Protein AF-A0A962ZHN5-F1 (afdb_monomer)

Mean predicted aligned error: 8.1 Å

Secondary structure (DSSP, 8-state):
---------TTS--HHHHHHHHHHHHHHHHHHHHTT-HHHHHHHHHHHHHHHHHHHT-

Radius of gyration: 12.5 Å; Cα contacts (8 Å, |Δi|>4): 30; chains: 1; bounding box: 22×29×32 Å

Structure (mmCIF, N/CA/C/O backbone):
data_AF-A0A962ZHN5-F1
#
_entry.id   AF-A0A962ZHN5-F1
#
loop_
_atom_site.group_PDB
_atom_site.id
_atom_site.type_symbol
_atom_site.label_atom_id
_atom_site.label_alt_id
_atom_site.label_comp_id
_atom_site.label_asym_id
_atom_site.label_entity_id
_atom_site.label_seq_id
_atom_site.pdbx_PDB_ins_code
_atom_site.Cartn_x
_atom_site.Cartn_y
_atom_site.Cartn_z
_atom_site.occupancy
_atom_site.B_iso_or_equiv
_atom_site.auth_seq_id
_atom_site.auth_comp_id
_atom_site.auth_asym_id
_atom_site.auth_atom_id
_atom_site.pdbx_PDB_model_num
ATOM 1 N N . ARG A 1 1 ? -7.589 20.971 -7.873 1.00 41.38 1 ARG A N 1
ATOM 2 C CA . ARG A 1 1 ? -8.057 20.335 -9.129 1.00 41.38 1 ARG A CA 1
ATOM 3 C C . ARG A 1 1 ? -8.197 18.848 -8.849 1.00 41.38 1 ARG A C 1
ATOM 5 O O . ARG A 1 1 ? -7.206 18.242 -8.475 1.00 41.38 1 ARG A O 1
ATOM 12 N N . LYS A 1 2 ? -9.422 18.315 -8.924 1.00 43.00 2 LYS A N 1
ATOM 13 C CA . LYS A 1 2 ? -9.711 16.879 -8.815 1.00 43.00 2 LYS A CA 1
ATOM 14 C C . LYS A 1 2 ? -9.047 16.180 -10.002 1.00 43.00 2 LYS A C 1
ATOM 16 O O . LYS A 1 2 ? -9.313 16.567 -11.138 1.00 43.00 2 LYS A O 1
ATOM 21 N N . VAL A 1 3 ? -8.135 15.250 -9.740 1.00 44.84 3 VAL A N 1
ATOM 22 C CA . VAL A 1 3 ? -7.499 14.460 -10.796 1.00 44.84 3 VAL A CA 1
ATOM 23 C C . VAL A 1 3 ? -8.478 13.352 -11.137 1.00 44.84 3 VAL A C 1
ATOM 25 O O . VAL A 1 3 ? -8.761 12.494 -10.308 1.00 44.84 3 VAL A O 1
ATOM 28 N N . ALA A 1 4 ? -9.067 13.490 -12.320 1.00 44.44 4 ALA A N 1
ATOM 29 C CA . ALA A 1 4 ? -9.982 12.538 -12.908 1.00 44.44 4 ALA A CA 1
ATOM 30 C C . ALA A 1 4 ? -9.318 11.165 -13.002 1.00 44.44 4 ALA A C 1
ATOM 32 O O . ALA A 1 4 ? -8.168 11.045 -13.434 1.00 44.44 4 ALA A O 1
ATOM 33 N N . GLU A 1 5 ? -10.092 10.174 -12.586 1.00 49.72 5 GLU A N 1
ATOM 34 C CA . GLU A 1 5 ? -9.945 8.759 -12.874 1.00 49.72 5 GLU A CA 1
ATOM 35 C C . GLU A 1 5 ? -9.488 8.579 -14.326 1.00 49.72 5 GLU A C 1
ATOM 37 O O . GLU A 1 5 ? -10.228 8.831 -15.277 1.00 49.72 5 GLU A O 1
ATOM 42 N N . ARG A 1 6 ? -8.228 8.192 -14.504 1.00 51.62 6 ARG A N 1
ATOM 43 C CA . ARG A 1 6 ? -7.827 7.438 -15.682 1.00 51.62 6 ARG A CA 1
ATOM 44 C C . ARG A 1 6 ? -7.707 6.018 -15.185 1.00 51.62 6 ARG A C 1
ATOM 46 O O . ARG A 1 6 ? -6.926 5.766 -14.274 1.00 51.62 6 ARG A O 1
ATOM 53 N N . GLU A 1 7 ? -8.536 5.138 -15.722 1.00 50.72 7 GLU A N 1
ATOM 54 C CA . GLU A 1 7 ? -8.323 3.700 -15.642 1.00 50.72 7 GLU A CA 1
ATOM 55 C C . GLU A 1 7 ? -6.905 3.440 -16.163 1.00 50.72 7 GLU A C 1
ATOM 57 O O . GLU A 1 7 ? -6.632 3.563 -17.358 1.00 50.72 7 GLU A O 1
ATOM 62 N N . THR A 1 8 ? -5.956 3.260 -15.243 1.00 52.09 8 THR A N 1
ATOM 63 C CA . THR A 1 8 ? -4.540 3.189 -15.585 1.00 52.09 8 THR A CA 1
ATOM 64 C C . THR A 1 8 ? -4.274 1.812 -16.161 1.00 52.09 8 THR A C 1
ATOM 66 O O . THR A 1 8 ? -4.208 0.819 -15.442 1.00 52.09 8 THR A O 1
ATOM 69 N N . ASP A 1 9 ? -4.146 1.752 -17.479 1.00 49.91 9 ASP A N 1
ATOM 70 C CA . ASP A 1 9 ? -3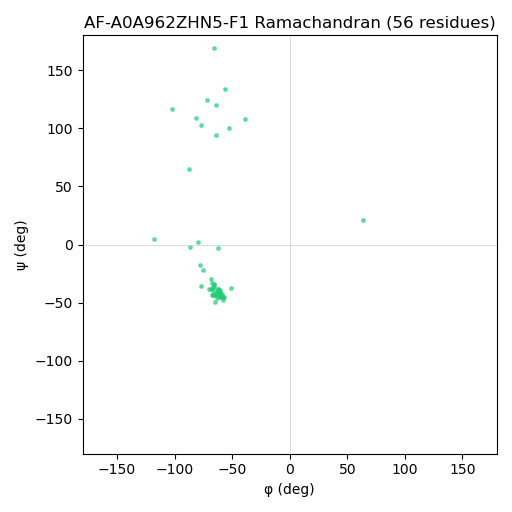.650 0.583 -18.184 1.00 49.91 9 ASP A CA 1
ATOM 71 C C . ASP A 1 9 ? -2.189 0.339 -17.760 1.00 49.91 9 ASP A C 1
ATOM 73 O O . ASP A 1 9 ? -1.244 0.951 -18.263 1.00 49.91 9 ASP A O 1
ATOM 77 N N . TYR A 1 10 ? -2.010 -0.526 -16.756 1.00 54.12 10 TYR A N 1
ATOM 78 C CA . TYR A 1 10 ? -0.719 -0.850 -16.134 1.00 54.12 10 TYR A CA 1
ATOM 79 C C . TYR A 1 10 ? 0.289 -1.500 -17.101 1.00 54.12 10 TYR A C 1
ATOM 81 O O . TYR A 1 10 ? 1.420 -1.781 -16.712 1.00 54.12 10 TYR A O 1
ATOM 89 N N . SER A 1 11 ? -0.116 -1.751 -18.347 1.00 55.28 11 SER A N 1
ATOM 90 C CA . SER A 1 11 ? 0.671 -2.386 -19.406 1.00 55.28 11 SER A CA 1
ATOM 91 C C . SER A 1 11 ? 1.729 -1.455 -20.019 1.00 55.28 11 SER A C 1
ATOM 93 O O . SER A 1 11 ? 2.697 -1.938 -20.598 1.00 55.28 11 SER A O 1
ATOM 95 N N . HIS A 1 12 ? 1.554 -0.132 -19.897 1.00 55.28 12 HIS A N 1
ATOM 96 C CA . HIS A 1 12 ? 2.399 0.888 -20.542 1.00 55.28 12 HIS A CA 1
ATOM 97 C C . HIS A 1 12 ? 3.144 1.809 -19.561 1.00 55.28 12 HIS A C 1
ATOM 99 O O . HIS A 1 12 ? 3.799 2.761 -19.988 1.00 55.28 12 HIS A O 1
ATOM 105 N N . LEU A 1 13 ? 3.041 1.555 -18.256 1.00 57.81 13 LEU A N 1
ATOM 106 C CA . LEU A 1 13 ? 3.676 2.381 -17.234 1.00 57.81 13 LEU A CA 1
ATOM 107 C C . LEU A 1 13 ? 5.191 2.165 -17.244 1.00 57.81 13 LEU A C 1
ATOM 109 O O . LEU A 1 13 ? 5.672 1.040 -17.103 1.00 57.81 13 LEU A O 1
ATOM 113 N N . GLY A 1 14 ? 5.946 3.253 -17.398 1.00 66.81 14 GLY A N 1
ATOM 114 C CA . GLY A 1 14 ? 7.394 3.208 -17.232 1.00 66.81 14 GLY A CA 1
ATOM 115 C C . GLY A 1 14 ? 7.774 2.896 -15.776 1.00 66.81 14 GLY A C 1
ATOM 116 O O . GLY A 1 14 ? 6.931 2.984 -14.878 1.00 66.81 14 GLY A O 1
ATOM 117 N N . PRO A 1 15 ? 9.056 2.605 -15.492 1.00 71.50 15 PRO A N 1
ATOM 118 C CA . PRO A 1 15 ? 9.526 2.324 -14.132 1.00 71.50 15 PRO A CA 1
ATOM 119 C C . PRO A 1 15 ? 9.105 3.399 -13.107 1.00 71.50 15 PRO A C 1
ATOM 121 O O . PRO A 1 15 ? 8.728 3.083 -11.980 1.00 71.50 15 PRO A O 1
ATOM 124 N N . GLY A 1 16 ? 9.097 4.675 -13.506 1.00 74.75 16 GLY A N 1
ATOM 125 C CA . GLY A 1 16 ? 8.663 5.779 -12.642 1.00 74.75 16 GLY A CA 1
ATOM 126 C C . GLY A 1 16 ? 7.178 5.739 -12.268 1.00 74.75 16 GLY A C 1
ATOM 127 O O . GLY A 1 16 ? 6.822 6.049 -11.133 1.00 74.75 16 GLY A O 1
ATOM 128 N N . ASP A 1 17 ? 6.316 5.308 -13.185 1.00 80.19 17 ASP A N 1
ATOM 129 C CA . ASP A 1 17 ? 4.873 5.252 -12.956 1.00 80.19 17 ASP A CA 1
ATOM 130 C C . ASP A 1 17 ? 4.482 4.046 -12.087 1.00 80.19 17 ASP A C 1
ATOM 132 O O . ASP A 1 17 ? 3.618 4.157 -11.217 1.00 80.19 17 ASP A O 1
ATOM 136 N N . LEU A 1 18 ? 5.171 2.909 -12.255 1.00 82.75 18 LEU A N 1
ATOM 137 C CA . LEU A 1 18 ? 5.029 1.749 -11.366 1.00 82.75 18 LEU A CA 1
ATOM 138 C C . LEU A 1 18 ? 5.437 2.092 -9.929 1.00 82.75 18 LEU A C 1
ATOM 140 O O . LEU A 1 18 ? 4.731 1.731 -8.987 1.00 82.75 18 LEU A O 1
ATOM 144 N N . ALA A 1 19 ? 6.541 2.823 -9.754 1.00 86.12 19 ALA A N 1
ATOM 145 C CA . ALA A 1 19 ? 6.974 3.286 -8.439 1.00 86.12 19 ALA A CA 1
ATOM 146 C C . ALA A 1 19 ? 5.944 4.230 -7.793 1.00 86.12 19 ALA A C 1
ATOM 148 O O . ALA A 1 19 ? 5.677 4.121 -6.595 1.00 86.12 19 ALA A O 1
ATOM 149 N N . HIS A 1 20 ? 5.329 5.120 -8.581 1.00 87.56 20 HIS A N 1
ATOM 150 C CA . HIS A 1 20 ? 4.287 6.021 -8.091 1.00 87.56 20 HIS A CA 1
ATOM 151 C C . HIS A 1 20 ? 3.033 5.268 -7.629 1.00 87.56 20 HIS A C 1
ATOM 153 O O . HIS A 1 20 ? 2.487 5.569 -6.566 1.00 87.56 20 HIS A O 1
ATOM 159 N N . GLU A 1 21 ? 2.588 4.268 -8.392 1.00 88.31 21 GLU A N 1
ATOM 160 C CA . GLU A 1 21 ? 1.413 3.485 -8.010 1.00 88.31 21 GLU A CA 1
ATOM 161 C C . GLU A 1 21 ? 1.678 2.622 -6.767 1.00 88.31 21 GLU A C 1
ATOM 163 O O . GLU A 1 21 ? 0.818 2.530 -5.891 1.00 88.31 21 GLU A O 1
ATOM 168 N N . ILE A 1 22 ? 2.881 2.048 -6.636 1.00 90.94 22 ILE A N 1
ATOM 169 C CA . ILE A 1 22 ? 3.288 1.316 -5.427 1.00 90.94 22 ILE A CA 1
ATOM 170 C C . ILE A 1 22 ? 3.200 2.220 -4.188 1.00 90.94 22 ILE A C 1
ATOM 172 O O . ILE A 1 22 ? 2.583 1.824 -3.202 1.00 90.94 22 ILE A O 1
ATOM 176 N N . ASP A 1 23 ? 3.741 3.442 -4.245 1.00 92.81 23 ASP A N 1
ATOM 177 C CA . ASP A 1 23 ? 3.678 4.406 -3.130 1.00 92.81 23 ASP A CA 1
ATOM 178 C C . ASP A 1 23 ? 2.229 4.793 -2.780 1.00 92.81 23 ASP A C 1
ATOM 180 O O . ASP A 1 23 ? 1.849 4.887 -1.608 1.00 92.81 23 ASP A O 1
ATOM 184 N N . LYS A 1 24 ? 1.374 4.969 -3.793 1.00 94.44 24 LYS A N 1
ATOM 185 C CA . LYS A 1 24 ? -0.052 5.254 -3.593 1.00 94.44 24 LYS A CA 1
ATOM 186 C C . LYS A 1 24 ? -0.772 4.100 -2.888 1.00 94.44 24 LYS A C 1
ATOM 188 O O . LYS A 1 24 ? -1.532 4.349 -1.950 1.00 94.44 24 LYS A O 1
ATOM 193 N N . LEU A 1 25 ? -0.536 2.859 -3.312 1.00 94.94 25 LEU A N 1
ATOM 194 C CA . LEU A 1 25 ? -1.135 1.675 -2.693 1.00 94.94 25 LEU A CA 1
ATOM 195 C C . LEU A 1 25 ? -0.598 1.443 -1.277 1.00 94.94 25 LEU A C 1
ATOM 197 O O . LEU A 1 25 ? -1.375 1.093 -0.392 1.00 94.94 25 LEU A O 1
ATOM 201 N N . GLU A 1 26 ? 0.691 1.696 -1.021 1.00 95.88 26 GLU A N 1
ATOM 202 C CA . GLU A 1 26 ? 1.272 1.610 0.327 1.00 95.88 26 GLU A CA 1
ATOM 203 C C . GLU A 1 26 ? 0.597 2.590 1.292 1.00 95.88 26 GLU A C 1
ATOM 205 O O . GLU A 1 26 ? 0.256 2.222 2.419 1.00 95.88 26 GLU A O 1
ATOM 210 N N . LYS A 1 27 ? 0.328 3.823 0.847 1.00 96.94 27 LYS A N 1
ATOM 211 C CA . LYS A 1 27 ? -0.399 4.815 1.654 1.00 96.94 27 LYS A CA 1
ATOM 212 C C . LYS A 1 27 ? -1.814 4.355 1.999 1.00 96.94 27 LYS A C 1
ATOM 214 O O . LYS A 1 27 ? -2.206 4.478 3.160 1.00 96.94 27 LYS A O 1
ATOM 219 N N . GLN A 1 28 ? -2.545 3.803 1.029 1.00 96.06 28 GLN A N 1
ATOM 220 C CA . GLN A 1 28 ? -3.892 3.259 1.252 1.00 96.06 28 GLN A CA 1
ATOM 221 C 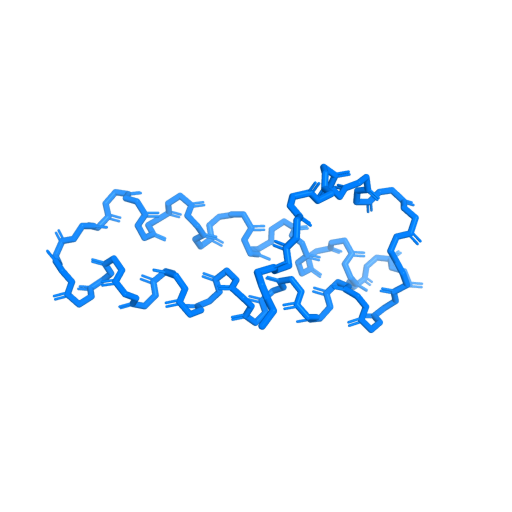C . GLN A 1 28 ? -3.857 2.047 2.188 1.00 96.06 28 GLN A C 1
ATOM 223 O O . GLN A 1 28 ? -4.631 1.972 3.137 1.00 96.06 28 GLN A O 1
ATOM 228 N N . MET A 1 29 ? -2.904 1.133 1.997 1.00 97.69 29 MET A N 1
ATO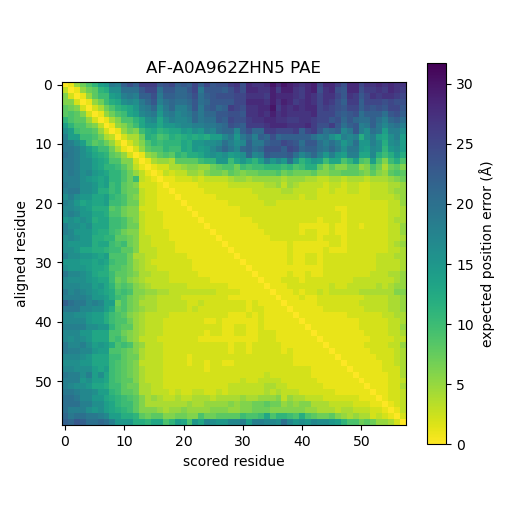M 229 C CA . MET A 1 29 ? -2.715 -0.036 2.859 1.00 97.69 2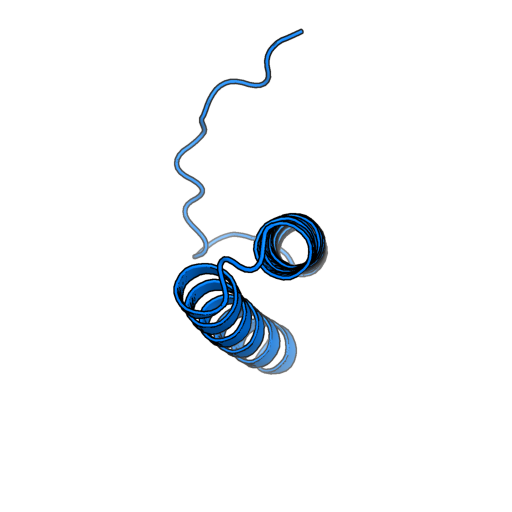9 MET A CA 1
ATOM 230 C C . MET A 1 29 ? -2.482 0.379 4.316 1.00 97.69 29 MET A C 1
ATOM 232 O O . MET A 1 29 ? -3.090 -0.183 5.227 1.00 97.69 29 MET A O 1
ATOM 236 N N . LEU A 1 30 ? -1.626 1.381 4.542 1.00 96.19 30 LEU A N 1
ATOM 237 C CA . LEU A 1 30 ? -1.359 1.924 5.875 1.00 96.19 30 LEU A CA 1
ATOM 238 C C . LEU A 1 30 ? -2.583 2.614 6.481 1.00 96.19 30 LEU A C 1
ATOM 240 O O . LEU A 1 30 ? -2.757 2.575 7.696 1.00 96.19 30 LEU A O 1
ATOM 244 N N . GLU A 1 31 ? -3.418 3.257 5.668 1.00 97.94 31 GLU A N 1
ATOM 245 C CA . GLU A 1 31 ? -4.679 3.839 6.127 1.00 97.94 31 GLU A CA 1
ATOM 246 C C . GLU A 1 31 ? -5.653 2.764 6.609 1.00 97.94 31 GLU A C 1
ATOM 248 O O . GLU A 1 31 ? -6.104 2.837 7.751 1.00 97.94 31 GLU A O 1
ATOM 253 N N . HIS A 1 32 ? -5.871 1.714 5.816 1.00 97.50 32 HIS A N 1
ATOM 254 C CA . HIS A 1 32 ? -6.687 0.571 6.226 1.00 97.50 32 HIS A CA 1
ATOM 255 C C . HIS A 1 32 ? -6.131 -0.109 7.483 1.00 97.50 32 HIS A C 1
ATOM 257 O O . HIS A 1 32 ? -6.870 -0.387 8.424 1.00 97.50 32 HIS A O 1
ATOM 263 N N . ALA A 1 33 ? -4.810 -0.292 7.574 1.00 96.50 33 ALA A N 1
ATOM 264 C CA . ALA A 1 33 ? -4.182 -0.839 8.775 1.00 96.50 33 ALA A CA 1
ATOM 265 C C . ALA A 1 33 ? -4.421 0.036 10.022 1.00 96.50 33 ALA A C 1
ATOM 267 O O . ALA A 1 33 ? -4.682 -0.500 11.099 1.00 96.50 33 ALA A O 1
ATOM 268 N N . ARG A 1 34 ? -4.379 1.374 9.892 1.00 96.88 34 ARG A N 1
ATOM 269 C CA . ARG A 1 34 ? -4.718 2.303 10.991 1.00 96.88 34 ARG A CA 1
ATOM 270 C C . ARG A 1 34 ? -6.190 2.219 11.388 1.00 96.88 34 ARG A C 1
ATOM 272 O O . ARG A 1 34 ? -6.494 2.344 12.570 1.00 96.88 34 ARG A O 1
ATOM 279 N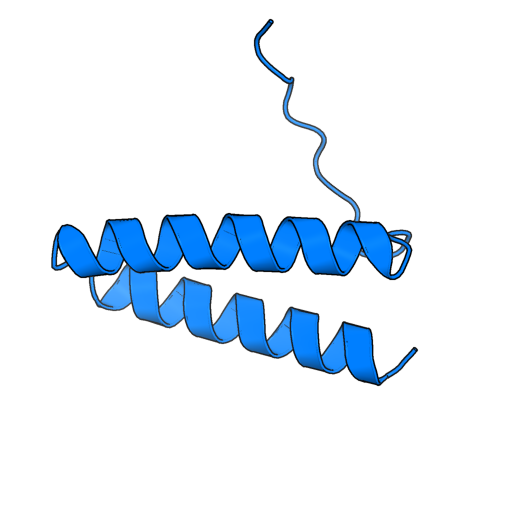 N . ASN A 1 35 ? -7.075 1.979 10.424 1.00 97.62 35 ASN A N 1
ATOM 280 C CA . ASN A 1 35 ? -8.510 1.812 10.649 1.00 97.62 35 ASN A CA 1
ATOM 281 C C . ASN A 1 35 ? -8.889 0.406 11.156 1.00 97.62 35 ASN A C 1
ATOM 283 O O . ASN A 1 35 ? -10.069 0.142 11.361 1.00 97.62 35 ASN A O 1
ATOM 287 N N . LEU A 1 36 ? -7.909 -0.483 11.387 1.00 97.25 36 LEU A N 1
ATOM 288 C CA . LEU A 1 36 ? -8.105 -1.897 11.752 1.00 97.25 36 LEU A CA 1
ATOM 289 C C . LEU A 1 36 ? -8.815 -2.726 10.659 1.00 97.25 36 LEU A C 1
ATOM 291 O O . LEU A 1 36 ? -9.352 -3.802 10.920 1.00 97.25 36 LEU A O 1
ATOM 295 N N . GLU A 1 37 ? -8.768 -2.251 9.416 1.00 97.62 37 GLU A N 1
ATOM 296 C CA . GLU A 1 37 ? -9.312 -2.878 8.207 1.00 97.62 37 GLU A CA 1
ATOM 297 C C . GLU A 1 37 ? -8.269 -3.832 7.599 1.00 97.62 37 GLU A C 1
ATOM 299 O O . GLU A 1 37 ? -7.690 -3.606 6.532 1.00 97.62 37 GLU A O 1
ATOM 304 N N . PHE A 1 38 ? -7.948 -4.897 8.337 1.00 94.75 38 PHE A N 1
ATOM 305 C CA . PHE A 1 38 ? -6.819 -5.771 8.003 1.00 94.75 38 PHE A CA 1
ATOM 306 C C . PHE A 1 38 ? -7.015 -6.585 6.722 1.00 94.75 38 PHE A C 1
ATOM 308 O O . PHE A 1 38 ? -6.033 -6.879 6.044 1.00 94.75 38 PHE A O 1
ATOM 315 N N . GLU A 1 39 ? -8.252 -6.931 6.364 1.00 97.25 39 GLU A N 1
ATOM 316 C CA . GLU A 1 39 ? -8.540 -7.662 5.123 1.00 97.25 39 GLU A CA 1
ATOM 317 C C . GLU A 1 39 ? -8.235 -6.800 3.890 1.00 97.25 39 GLU A C 1
ATOM 319 O O . GLU A 1 39 ? -7.586 -7.255 2.947 1.00 97.25 39 GLU A O 1
ATOM 324 N N . GLN A 1 40 ? -8.621 -5.524 3.930 1.00 96.44 40 GLN A N 1
ATOM 325 C CA . GLN A 1 40 ? -8.346 -4.545 2.882 1.00 96.44 40 GLN A CA 1
ATOM 326 C C . GLN A 1 40 ? -6.846 -4.241 2.805 1.00 96.44 40 GLN A C 1
ATOM 328 O O . GLN A 1 40 ? -6.265 -4.234 1.718 1.00 96.44 40 GLN A O 1
ATOM 333 N N . ALA A 1 41 ? -6.189 -4.066 3.957 1.00 96.81 41 ALA A N 1
ATOM 334 C CA . ALA A 1 41 ? -4.741 -3.893 4.014 1.00 96.81 41 ALA A CA 1
ATOM 335 C C . ALA A 1 41 ? -3.993 -5.115 3.441 1.00 96.81 41 ALA A C 1
ATOM 337 O O . ALA A 1 41 ? -3.036 -4.956 2.683 1.00 96.81 41 ALA A O 1
ATOM 338 N N . ALA A 1 42 ? -4.437 -6.339 3.740 1.00 97.06 42 ALA A N 1
ATOM 339 C CA . ALA A 1 42 ? -3.839 -7.553 3.187 1.00 97.06 42 ALA A CA 1
ATOM 340 C C . ALA A 1 42 ? -4.002 -7.627 1.660 1.00 97.06 42 ALA A C 1
ATOM 342 O O . ALA A 1 42 ? -3.029 -7.906 0.958 1.00 97.06 42 ALA A O 1
ATOM 343 N N . ALA A 1 43 ? -5.188 -7.300 1.137 1.00 96.25 43 ALA A N 1
ATOM 344 C CA . ALA A 1 43 ? -5.437 -7.272 -0.302 1.00 96.25 43 ALA A CA 1
ATOM 345 C C . ALA A 1 43 ? -4.529 -6.263 -1.030 1.00 96.25 43 ALA A C 1
ATOM 347 O O . ALA A 1 43 ? -3.948 -6.586 -2.069 1.00 96.25 43 ALA A O 1
ATOM 348 N N . LEU A 1 44 ? -4.351 -5.065 -0.463 1.00 96.12 44 LEU A N 1
ATOM 349 C CA . LEU A 1 44 ? -3.466 -4.043 -1.028 1.00 96.12 44 LEU A CA 1
ATOM 350 C C . LEU A 1 44 ? -1.995 -4.455 -0.973 1.00 96.12 44 LEU A C 1
ATOM 352 O O . LEU A 1 44 ? -1.268 -4.243 -1.942 1.00 96.12 44 LEU A O 1
ATOM 356 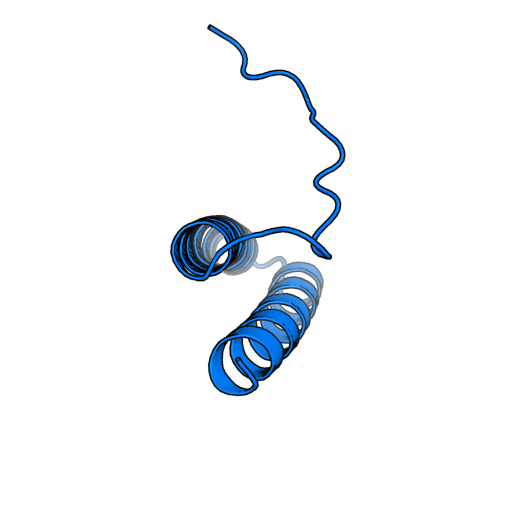N N . ARG A 1 45 ? -1.551 -5.100 0.112 1.00 95.69 45 ARG A N 1
ATOM 357 C CA . ARG A 1 45 ? -0.192 -5.653 0.209 1.00 95.69 45 ARG A CA 1
ATOM 358 C C . ARG A 1 45 ? 0.085 -6.647 -0.917 1.00 95.69 45 ARG A C 1
ATOM 360 O O . ARG A 1 45 ? 1.135 -6.580 -1.551 1.00 95.69 45 ARG A O 1
ATOM 367 N N . ASP A 1 46 ? -0.855 -7.546 -1.188 1.00 96.56 46 ASP A N 1
ATOM 368 C CA . ASP A 1 46 ? -0.690 -8.550 -2.237 1.00 96.56 46 ASP A CA 1
ATOM 369 C C . ASP A 1 46 ? -0.667 -7.902 -3.638 1.00 96.56 46 ASP A C 1
ATOM 371 O O . ASP A 1 46 ? 0.080 -8.343 -4.515 1.00 96.56 46 ASP A O 1
ATOM 375 N N . GLN A 1 47 ? -1.415 -6.812 -3.850 1.00 93.31 47 GLN A N 1
ATOM 376 C CA . GLN A 1 47 ? -1.335 -6.004 -5.076 1.00 93.31 47 GLN A CA 1
ATOM 377 C C . GLN A 1 47 ? 0.018 -5.290 -5.224 1.00 93.31 47 GLN A C 1
ATOM 379 O O . GLN A 1 47 ? 0.611 -5.332 -6.305 1.00 93.31 47 GLN A O 1
ATOM 384 N N . ILE A 1 48 ? 0.541 -4.694 -4.146 1.00 94.38 48 ILE A N 1
ATOM 385 C CA . ILE A 1 48 ? 1.865 -4.051 -4.121 1.00 94.38 48 ILE A CA 1
ATOM 386 C C . ILE A 1 48 ? 2.959 -5.057 -4.488 1.00 94.38 48 ILE A C 1
ATOM 388 O O . ILE A 1 48 ? 3.820 -4.750 -5.314 1.00 94.38 48 ILE A O 1
ATOM 392 N N . SER A 1 49 ? 2.911 -6.269 -3.929 1.00 94.12 49 SER A N 1
ATOM 393 C CA . SER A 1 49 ? 3.875 -7.330 -4.239 1.00 94.12 49 SER A CA 1
ATOM 394 C C . SER A 1 49 ? 3.887 -7.679 -5.729 1.00 94.12 49 SER A C 1
ATOM 396 O O . SER A 1 49 ? 4.954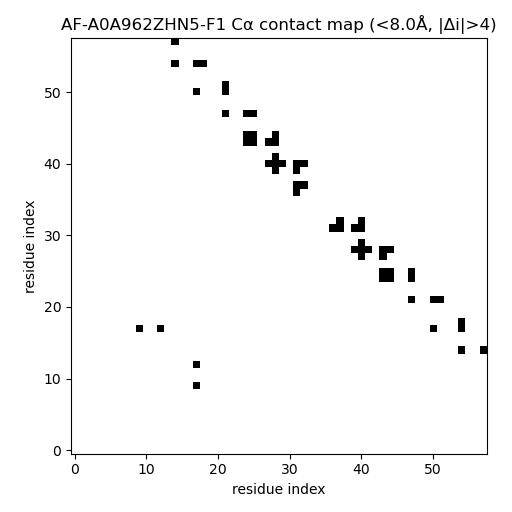 -7.705 -6.337 1.00 94.12 49 SER A O 1
ATOM 398 N N . ARG A 1 50 ? 2.713 -7.836 -6.357 1.00 91.19 50 ARG A N 1
ATOM 399 C CA . ARG A 1 50 ? 2.610 -8.116 -7.803 1.00 91.19 50 ARG A CA 1
ATOM 400 C C . ARG A 1 50 ? 3.176 -6.985 -8.662 1.00 91.19 50 ARG A C 1
ATOM 402 O O . ARG A 1 50 ? 3.794 -7.245 -9.692 1.00 91.19 50 ARG A O 1
ATOM 409 N N . LEU A 1 51 ? 2.967 -5.729 -8.265 1.00 88.38 51 LEU A N 1
ATOM 410 C CA . LEU A 1 51 ? 3.531 -4.579 -8.978 1.00 88.38 51 LEU A CA 1
ATOM 411 C C . LEU A 1 51 ? 5.052 -4.498 -8.814 1.00 88.38 51 LEU A C 1
ATOM 413 O O . LEU A 1 51 ? 5.747 -4.203 -9.783 1.00 88.38 51 LEU A O 1
ATOM 417 N N . ARG A 1 52 ? 5.582 -4.820 -7.628 1.00 88.50 52 ARG A N 1
ATOM 418 C CA . ARG A 1 52 ? 7.031 -4.904 -7.383 1.00 88.50 52 ARG A CA 1
ATOM 419 C C . ARG A 1 52 ? 7.698 -6.012 -8.189 1.00 88.50 52 ARG A C 1
ATOM 421 O O . ARG A 1 52 ? 8.772 -5.790 -8.736 1.00 88.50 52 ARG A O 1
ATOM 428 N N . GLU A 1 53 ? 7.065 -7.176 -8.292 1.00 88.94 53 GLU A N 1
ATOM 429 C CA . GLU A 1 53 ? 7.547 -8.273 -9.138 1.00 88.94 53 GLU A CA 1
ATOM 430 C C . GLU A 1 53 ? 7.621 -7.848 -10.607 1.00 88.9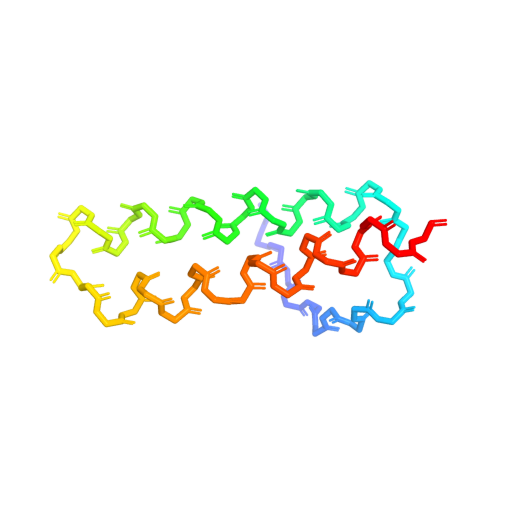4 53 GLU A C 1
ATOM 432 O O . GLU A 1 53 ? 8.639 -8.067 -11.258 1.00 88.94 53 GLU A O 1
ATOM 437 N N . ARG A 1 54 ? 6.584 -7.165 -11.114 1.00 83.56 54 ARG A N 1
ATOM 438 C CA . ARG A 1 54 ? 6.594 -6.604 -12.475 1.00 83.56 54 ARG A CA 1
ATOM 439 C C . ARG A 1 54 ? 7.678 -5.547 -12.655 1.00 83.56 54 ARG A C 1
ATOM 441 O O . ARG A 1 54 ? 8.336 -5.552 -13.682 1.00 83.56 54 ARG A O 1
ATOM 448 N N . PHE A 1 55 ? 7.883 -4.680 -11.665 1.00 81.38 55 PHE A N 1
ATOM 449 C CA . PHE A 1 55 ? 8.928 -3.656 -11.698 1.00 81.38 55 PHE A CA 1
ATOM 450 C C . PHE A 1 55 ? 10.338 -4.258 -11.765 1.00 81.38 55 PHE A C 1
ATOM 452 O O . PHE A 1 55 ? 11.187 -3.724 -12.465 1.00 81.38 55 PHE A O 1
ATOM 459 N N . MET A 1 56 ? 10.586 -5.367 -11.063 1.00 79.81 56 MET A N 1
ATOM 460 C CA . MET A 1 56 ? 11.878 -6.067 -11.088 1.00 79.81 56 MET A CA 1
ATOM 461 C C . MET A 1 56 ? 12.088 -6.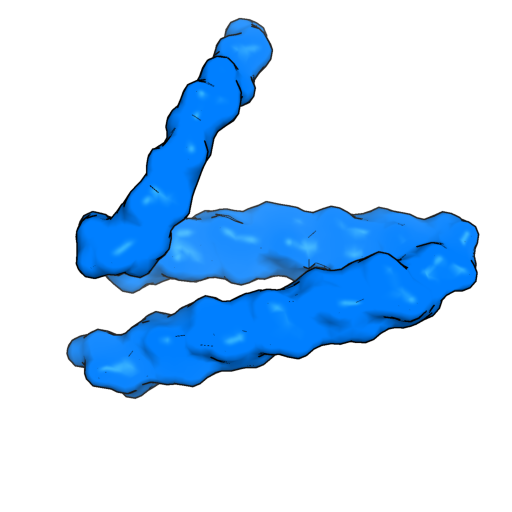935 -12.337 1.00 79.81 56 MET A C 1
ATOM 463 O O . MET A 1 56 ? 13.216 -7.331 -12.613 1.00 79.81 56 MET A O 1
ATOM 467 N N . ALA A 1 57 ? 11.018 -7.267 -13.063 1.00 75.25 57 ALA A N 1
ATOM 468 C CA . ALA A 1 57 ? 11.071 -8.076 -14.279 1.00 75.25 57 ALA A CA 1
ATOM 469 C C . ALA A 1 57 ? 11.328 -7.258 -15.564 1.00 75.25 57 ALA A C 1
ATOM 471 O O . ALA A 1 57 ? 11.409 -7.854 -16.641 1.00 75.25 57 ALA A O 1
ATOM 472 N N . VAL A 1 58 ? 11.428 -5.927 -15.455 1.00 60.31 58 VAL A N 1
ATOM 473 C CA . VAL A 1 58 ? 11.753 -4.974 -16.536 1.00 60.31 58 VAL A CA 1
ATOM 474 C C . VAL A 1 58 ? 13.218 -4.566 -16.435 1.00 60.31 58 VAL A C 1
ATOM 476 O O . VAL A 1 58 ? 13.865 -4.482 -17.501 1.00 60.31 58 VAL A O 1
#

Sequence (58 aa):
RKVAERETDYSHLGPGDLAHEIDKLEKQMLEHARNLEFEQAAALRDQISRLRERFMAV

Solvent-accessible surface area (backbone atoms only — not comparable to full-atom values): 3469 Å² total; per-residue (Å²): 131,87,81,74,88,64,88,73,68,77,88,75,56,51,75,69,50,53,54,50,51,42,55,53,43,51,53,49,22,52,49,28,48,74,70,68,35,53,70,62,18,50,54,38,49,56,51,43,51,55,51,50,52,55,60,73,75,108

Nearest PDB structures (foldseek):
  2yxh-assembly1_B  TM=8.304E-01  e=4.974E+00  Thermotoga maritima MSB8

Foldseek 3Di:
DDDDDDPDPLPPDDLVRLVVVLVVLQVVLVVCVVVVVNVSNVVSVVVSVVSVVVSVVD

pLDDT: mean 81.23, std 18.72, range [41.38, 97.94]